Protein AF-A0A3M0B5A8-F1 (afdb_monomer_lite)

Radius of gyration: 17.15 Å; chains: 1; bounding box: 42×42×40 Å

Secondary structure (DSSP, 8-state):
--HHHHHHHHHHHHTT--------SS---SS-HHHHHHHHHHHHHHT--HHHHHHHHTTT-SSPPPHHHHHHHHHT--HHHHHHHHHHHHHHHHHHH-S----------PPPHHHHS--

Sequence (119 aa):
MKFKKIIKITKSILREKSKKEKKGKGRPKEYPDYLIISLFLYQILKGYSYREVLEETKDIIQKLPSLSVYHYRVKTLPKSLLQKIIHKTAIIIIKKIKKKVSYLIADGTGFSFDDIYPN

Organism: NCBI:txid133270

pLDDT: mean 82.95, std 15.19, range [41.16, 97.88]

Structure (mmCIF, N/CA/C/O backbone):
data_AF-A0A3M0B5A8-F1
#
_entry.id   AF-A0A3M0B5A8-F1
#
loop_
_atom_site.group_PDB
_atom_site.id
_atom_site.type_symbol
_atom_site.label_atom_id
_atom_site.label_alt_id
_atom_site.label_comp_id
_atom_site.label_asym_id
_atom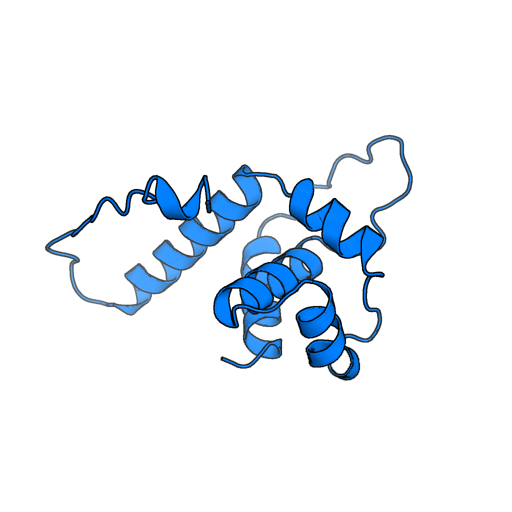_site.label_entity_id
_atom_site.label_seq_id
_atom_site.pdbx_PDB_ins_code
_atom_site.Cartn_x
_atom_site.Cartn_y
_atom_site.Cartn_z
_atom_site.occupancy
_atom_site.B_iso_or_equiv
_atom_site.auth_seq_id
_atom_site.aut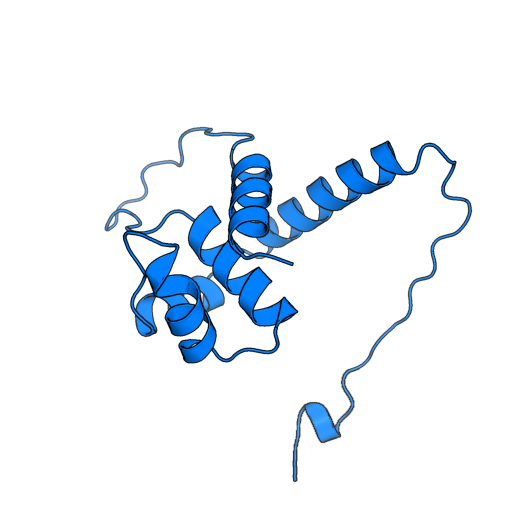h_comp_id
_atom_site.auth_asym_id
_atom_site.auth_atom_id
_atom_site.pdbx_PDB_model_num
ATOM 1 N N . MET A 1 1 ? -14.426 0.833 -3.973 1.00 64.38 1 MET A N 1
ATOM 2 C CA . MET A 1 1 ? -13.797 2.007 -3.310 1.00 64.38 1 MET A CA 1
ATOM 3 C C . MET A 1 1 ? -13.028 2.824 -4.347 1.00 64.38 1 MET A C 1
ATOM 5 O O . MET A 1 1 ? -12.323 2.218 -5.138 1.00 64.38 1 MET A O 1
ATOM 9 N N . LYS A 1 2 ? -13.161 4.161 -4.373 1.00 90.12 2 LYS A N 1
ATOM 10 C CA . LYS A 1 2 ? -12.450 5.024 -5.344 1.00 90.12 2 LYS A CA 1
ATOM 11 C C . LYS A 1 2 ? -10.969 5.181 -4.973 1.00 90.12 2 LYS A C 1
ATOM 13 O O . LYS A 1 2 ? -10.671 5.479 -3.814 1.00 90.12 2 LYS A O 1
ATOM 18 N N . PHE A 1 3 ? -10.066 5.088 -5.951 1.00 93.19 3 PHE A N 1
ATOM 19 C CA . PHE A 1 3 ? -8.614 5.217 -5.759 1.00 93.19 3 PHE A CA 1
ATOM 20 C C . PHE A 1 3 ? -8.193 6.504 -5.018 1.00 93.19 3 PHE A C 1
ATOM 22 O O . PHE A 1 3 ? -7.401 6.459 -4.076 1.00 93.19 3 PHE A O 1
ATOM 29 N N . LYS A 1 4 ? -8.826 7.647 -5.329 1.00 93.75 4 LYS A N 1
ATOM 30 C CA . LYS A 1 4 ? -8.602 8.936 -4.634 1.00 93.75 4 LYS A CA 1
ATOM 31 C C . LYS A 1 4 ? -8.755 8.837 -3.106 1.00 93.75 4 LYS A C 1
ATOM 33 O O . LYS A 1 4 ? -8.026 9.492 -2.361 1.00 93.75 4 LYS A O 1
ATOM 38 N N . LYS A 1 5 ? -9.687 8.006 -2.623 1.00 93.25 5 LYS A N 1
ATOM 39 C CA . LYS A 1 5 ? -9.914 7.796 -1.184 1.00 93.25 5 LYS A CA 1
ATOM 40 C C . LYS A 1 5 ? -8.763 7.015 -0.548 1.00 93.25 5 LYS A C 1
ATOM 42 O O . LYS A 1 5 ? -8.339 7.379 0.546 1.00 93.25 5 LYS A O 1
ATOM 47 N N . ILE A 1 6 ? -8.239 6.005 -1.246 1.00 93.69 6 ILE A N 1
ATOM 48 C CA . ILE A 1 6 ? -7.077 5.218 -0.806 1.00 93.69 6 ILE A CA 1
ATOM 49 C C . ILE A 1 6 ? -5.868 6.138 -0.663 1.00 93.69 6 ILE A C 1
ATOM 51 O O . ILE A 1 6 ? -5.305 6.215 0.423 1.00 93.69 6 ILE A O 1
ATOM 55 N N . ILE A 1 7 ? -5.554 6.935 -1.694 1.00 93.31 7 ILE A N 1
ATOM 56 C CA . ILE A 1 7 ? -4.463 7.922 -1.632 1.00 93.31 7 ILE A CA 1
ATOM 57 C C . ILE A 1 7 ? -4.605 8.839 -0.418 1.00 93.31 7 ILE A C 1
ATOM 59 O O . ILE A 1 7 ? -3.640 9.035 0.323 1.00 93.31 7 ILE A O 1
ATOM 63 N N . LYS A 1 8 ? -5.799 9.406 -0.196 1.00 92.12 8 LYS A N 1
ATOM 64 C CA . LYS A 1 8 ? -6.040 10.331 0.920 1.00 92.12 8 LYS A CA 1
ATOM 65 C C . LYS A 1 8 ? -5.751 9.672 2.272 1.00 92.12 8 LYS A C 1
ATOM 67 O O . LYS A 1 8 ? -5.074 10.274 3.105 1.00 92.12 8 LYS A O 1
ATOM 72 N N . ILE A 1 9 ? -6.234 8.446 2.477 1.00 90.50 9 ILE A N 1
ATOM 73 C CA . ILE A 1 9 ? -6.041 7.691 3.723 1.00 90.50 9 ILE A CA 1
ATOM 74 C C . ILE A 1 9 ? -4.564 7.331 3.906 1.00 90.50 9 ILE A C 1
ATOM 76 O O . ILE A 1 9 ? -3.981 7.664 4.937 1.00 90.50 9 ILE A O 1
ATOM 80 N N . THR A 1 10 ? -3.931 6.734 2.895 1.00 91.81 10 THR A N 1
ATOM 81 C CA . THR A 1 10 ? -2.520 6.326 2.939 1.00 91.81 10 THR A CA 1
ATOM 82 C C . THR A 1 10 ? -1.609 7.516 3.223 1.00 91.81 10 THR A C 1
ATOM 84 O O . THR A 1 10 ? -0.751 7.456 4.102 1.00 91.81 10 THR A O 1
ATOM 87 N N . LYS A 1 11 ? -1.827 8.642 2.531 1.00 91.12 11 LYS A N 1
ATOM 88 C CA . LYS A 1 11 ? -1.064 9.876 2.748 1.00 91.12 11 LYS A CA 1
ATOM 89 C C . LYS A 1 11 ? -1.247 10.412 4.166 1.00 91.12 11 LYS A C 1
ATOM 91 O O . LYS A 1 11 ? -0.272 10.864 4.758 1.00 91.12 11 LYS A O 1
ATOM 96 N N . SER A 1 12 ? -2.460 10.345 4.720 1.00 89.56 12 SER A N 1
ATOM 97 C CA . SER A 1 12 ? -2.740 10.749 6.104 1.00 89.56 12 SER A CA 1
ATOM 98 C C . SER A 1 12 ? -1.986 9.886 7.116 1.00 89.56 12 SER A C 1
ATOM 100 O O . SER A 1 12 ? -1.369 10.419 8.030 1.00 89.56 12 SER A O 1
ATOM 102 N N . ILE A 1 13 ? -1.998 8.563 6.934 1.00 88.56 13 ILE A N 1
ATOM 103 C CA . ILE A 1 13 ? -1.338 7.609 7.837 1.00 88.56 13 ILE A CA 1
ATOM 104 C C . ILE A 1 13 ? 0.188 7.762 7.789 1.00 88.56 13 ILE A C 1
ATOM 106 O O . ILE A 1 13 ? 0.869 7.693 8.814 1.00 88.56 13 ILE A O 1
ATOM 110 N N . LEU A 1 14 ? 0.748 7.981 6.597 1.00 85.25 14 LEU A N 1
ATOM 111 C CA . LEU A 1 14 ? 2.195 8.090 6.419 1.00 85.25 14 LEU A CA 1
ATOM 112 C C . LEU A 1 14 ? 2.753 9.474 6.777 1.00 85.25 14 LEU A C 1
ATOM 114 O O . LEU A 1 14 ? 3.920 9.563 7.156 1.00 85.25 14 LEU A O 1
ATOM 118 N N . ARG A 1 15 ? 1.932 10.535 6.750 1.00 74.31 15 ARG A N 1
ATOM 119 C CA . ARG A 1 15 ? 2.320 11.900 7.159 1.00 74.31 15 ARG A CA 1
ATOM 120 C C . ARG A 1 15 ? 2.707 12.034 8.637 1.00 74.31 15 ARG A C 1
ATOM 122 O O . ARG A 1 15 ? 3.313 13.031 9.005 1.00 74.31 15 ARG A O 1
ATOM 129 N N . GLU A 1 16 ? 2.439 11.036 9.476 1.00 53.38 16 GLU A N 1
ATOM 130 C CA . GLU A 1 16 ? 2.617 11.113 10.933 1.00 53.38 16 GLU A CA 1
ATOM 131 C C . GLU A 1 16 ? 4.063 11.097 11.472 1.00 53.38 16 GLU A C 1
ATOM 133 O O . GLU A 1 16 ? 4.244 10.944 12.674 1.00 53.38 16 GLU A O 1
ATOM 138 N N . LYS A 1 17 ? 5.108 11.261 10.651 1.00 46.06 17 LYS A N 1
ATOM 139 C CA . LYS A 1 17 ? 6.444 11.703 11.111 1.00 46.06 17 LYS A CA 1
ATOM 140 C C . LYS A 1 17 ? 7.353 11.897 9.904 1.00 46.06 17 LYS A C 1
ATOM 142 O O . LYS A 1 17 ? 8.052 10.976 9.494 1.00 46.06 17 LYS A O 1
ATOM 147 N N . SER A 1 18 ? 7.443 13.124 9.407 1.00 41.16 18 SER A N 1
ATOM 148 C CA . SER A 1 18 ? 8.652 13.594 8.731 1.00 41.16 18 SER A CA 1
ATOM 149 C C . SER A 1 18 ? 9.774 13.770 9.765 1.00 41.16 18 SER A C 1
ATOM 151 O O . SER A 1 18 ? 10.310 14.862 9.943 1.00 41.16 18 SER A O 1
ATOM 153 N N . LYS A 1 19 ? 10.144 12.707 10.497 1.00 42.00 19 LYS A N 1
ATOM 154 C CA . LYS A 1 19 ? 11.489 12.663 11.074 1.00 42.00 19 LYS A CA 1
ATOM 155 C C . LYS A 1 19 ? 12.394 12.482 9.869 1.00 42.00 19 LYS A C 1
ATOM 157 O O . LYS A 1 19 ? 12.442 11.377 9.346 1.00 42.00 19 LYS A O 1
ATOM 162 N N . LYS A 1 20 ? 12.962 13.606 9.402 1.00 43.03 20 LYS A N 1
ATOM 163 C CA . LYS A 1 20 ? 13.985 13.743 8.353 1.00 43.03 20 LYS A CA 1
ATOM 164 C C . LYS A 1 20 ? 14.527 12.369 7.966 1.00 43.03 20 LYS A C 1
ATOM 166 O O . LYS A 1 20 ? 15.346 11.820 8.704 1.00 43.03 20 LYS A O 1
ATOM 171 N N . GLU A 1 21 ? 14.021 11.794 6.871 1.00 49.03 21 GLU A N 1
ATOM 172 C CA . GLU A 1 21 ? 14.646 10.606 6.297 1.00 49.03 21 GLU A CA 1
ATOM 173 C C . GLU A 1 21 ? 16.112 10.986 6.095 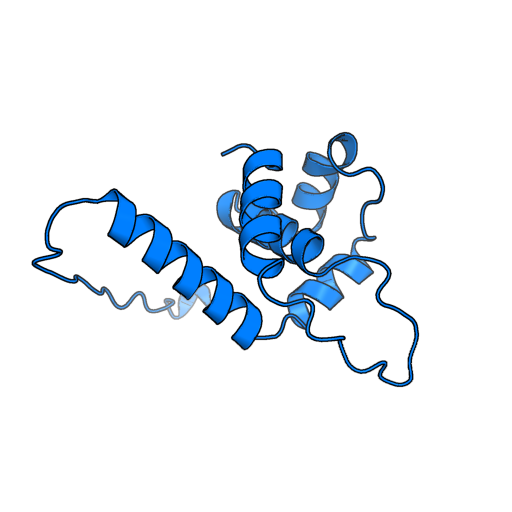1.00 49.03 21 GLU A C 1
ATOM 175 O O . GLU A 1 21 ? 16.416 11.958 5.396 1.00 49.03 21 GLU A O 1
ATOM 180 N N . LYS A 1 22 ? 17.012 10.321 6.833 1.00 48.22 22 LYS A N 1
ATOM 181 C CA . LYS A 1 22 ? 18.451 10.540 6.707 1.00 48.22 22 LYS A CA 1
ATOM 182 C C . LYS A 1 22 ? 18.758 10.434 5.216 1.00 48.22 22 LYS A C 1
ATOM 184 O O . LYS A 1 22 ? 18.411 9.422 4.609 1.00 48.22 22 LYS A O 1
ATOM 189 N N . LYS A 1 23 ? 19.336 11.489 4.631 1.00 47.91 23 LYS A N 1
ATOM 190 C CA . LYS A 1 23 ? 19.765 11.515 3.229 1.00 47.91 23 LYS A CA 1
ATOM 191 C C . LYS A 1 23 ? 20.803 10.406 3.039 1.00 47.91 23 LYS A C 1
ATOM 193 O O . LYS A 1 23 ? 21.988 10.622 3.268 1.00 47.91 23 LYS A O 1
ATOM 198 N N . GLY A 1 24 ? 20.353 9.198 2.713 1.00 53.84 24 GLY A N 1
ATOM 199 C CA . GLY A 1 24 ? 21.235 8.130 2.265 1.00 53.84 24 GLY A CA 1
ATOM 200 C C . GLY A 1 24 ? 21.913 8.567 0.970 1.00 53.84 24 GLY A C 1
ATOM 201 O O . GLY A 1 24 ? 21.310 9.285 0.170 1.00 53.84 24 GLY A O 1
ATOM 202 N N . LYS A 1 25 ? 23.170 8.165 0.765 1.00 53.22 25 LYS A N 1
ATOM 203 C CA . LYS A 1 25 ? 23.846 8.349 -0.524 1.00 53.22 25 LYS A CA 1
ATOM 204 C C . LYS A 1 25 ? 23.062 7.575 -1.597 1.00 53.22 25 LYS A C 1
ATOM 206 O O . LYS A 1 25 ? 22.861 6.375 -1.446 1.00 53.22 25 LYS A O 1
ATOM 211 N N . GLY A 1 26 ? 22.594 8.258 -2.644 1.00 62.66 26 GLY A N 1
ATOM 212 C CA . GLY A 1 26 ? 21.858 7.647 -3.756 1.00 62.66 26 GLY A CA 1
ATOM 213 C C . GLY A 1 26 ? 20.939 8.620 -4.501 1.00 62.66 26 GLY A C 1
ATOM 214 O O . GLY A 1 26 ? 20.733 9.756 -4.069 1.00 62.66 26 GLY A O 1
ATOM 215 N N . ARG A 1 27 ? 20.373 8.168 -5.631 1.00 57.19 27 ARG A N 1
ATOM 216 C CA . ARG A 1 27 ? 19.386 8.938 -6.402 1.00 57.19 27 ARG A CA 1
ATOM 217 C C . ARG A 1 27 ? 18.133 9.162 -5.540 1.00 57.19 27 ARG A C 1
ATOM 219 O O . ARG A 1 27 ? 17.617 8.195 -4.974 1.00 57.19 27 ARG A O 1
ATOM 226 N N . PRO A 1 28 ? 17.623 10.400 -5.431 1.00 65.75 28 PRO A N 1
ATOM 227 C CA . PRO A 1 28 ? 16.414 10.673 -4.665 1.00 65.75 28 PRO A CA 1
ATOM 228 C C . PRO A 1 28 ? 15.231 9.855 -5.197 1.00 65.75 28 PRO A C 1
ATOM 230 O O . PRO A 1 28 ? 15.0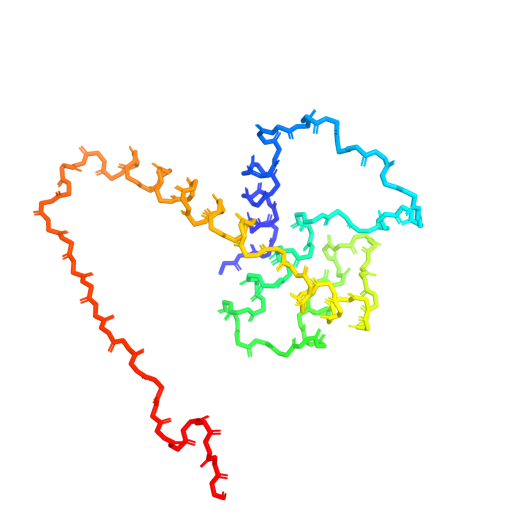85 9.664 -6.407 1.00 65.75 28 PRO A O 1
ATOM 233 N N . LYS A 1 29 ? 14.376 9.372 -4.285 1.00 71.62 29 LYS A N 1
ATOM 234 C CA . LYS A 1 29 ? 13.141 8.662 -4.642 1.00 71.62 29 LYS A CA 1
ATOM 235 C C . LYS A 1 29 ? 12.249 9.598 -5.464 1.00 71.62 29 LYS A C 1
ATOM 237 O O . LYS A 1 29 ? 11.753 10.591 -4.942 1.00 71.62 29 LYS A O 1
ATOM 242 N N . GLU A 1 30 ? 12.018 9.256 -6.729 1.00 83.38 30 GLU A N 1
ATOM 243 C CA . GLU A 1 30 ? 11.173 10.044 -7.638 1.00 83.38 30 GLU A CA 1
ATOM 244 C C . GLU A 1 30 ? 9.688 10.020 -7.237 1.00 83.38 30 GLU A C 1
ATOM 246 O O . GLU A 1 30 ? 8.978 11.009 -7.405 1.00 83.38 30 GLU A O 1
ATOM 251 N N . TYR A 1 31 ? 9.2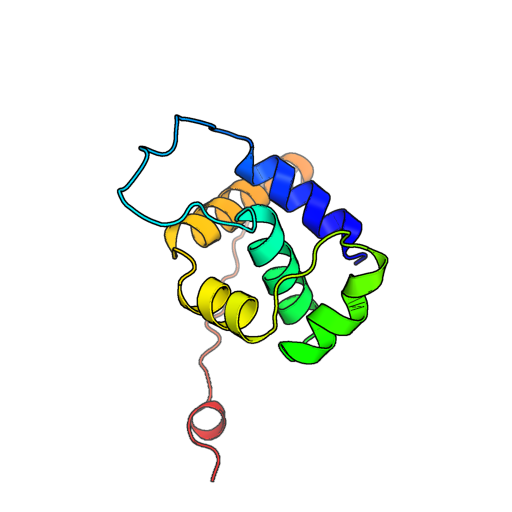33 8.902 -6.662 1.00 89.25 31 TYR A N 1
ATOM 252 C CA . TYR A 1 31 ? 7.842 8.694 -6.261 1.00 89.25 31 TYR A CA 1
ATOM 253 C C . TYR A 1 31 ? 7.735 8.524 -4.745 1.00 89.25 31 TYR A C 1
ATOM 255 O O . TYR A 1 31 ? 8.434 7.670 -4.176 1.00 89.25 31 TYR A O 1
ATOM 263 N N . PRO A 1 32 ? 6.837 9.270 -4.078 1.00 89.25 32 PRO A N 1
ATOM 264 C CA . PRO A 1 32 ? 6.664 9.158 -2.641 1.00 89.25 32 PRO A CA 1
ATOM 265 C C . PRO A 1 32 ? 6.060 7.801 -2.262 1.00 89.25 32 PRO A C 1
ATOM 267 O O . PRO A 1 32 ? 5.205 7.267 -2.971 1.00 89.25 32 PRO A O 1
ATOM 270 N N . ASP A 1 33 ? 6.456 7.263 -1.106 1.00 89.19 33 ASP A N 1
ATOM 271 C CA . ASP A 1 33 ? 6.035 5.925 -0.660 1.00 89.19 33 ASP A CA 1
ATOM 272 C C . ASP A 1 33 ? 4.498 5.794 -0.568 1.00 89.19 33 ASP A C 1
ATOM 274 O O . ASP A 1 33 ? 3.946 4.753 -0.920 1.00 89.19 33 ASP A O 1
ATOM 278 N N . TYR A 1 34 ? 3.782 6.867 -0.194 1.00 91.38 34 TYR A N 1
ATOM 279 C CA . TYR A 1 34 ? 2.313 6.848 -0.128 1.00 91.38 34 TYR A CA 1
ATOM 280 C C . TYR A 1 34 ? 1.643 6.578 -1.479 1.00 91.38 34 TYR A C 1
ATOM 282 O O . TYR A 1 34 ? 0.548 6.019 -1.501 1.00 91.38 34 TYR A O 1
ATOM 290 N N . LEU A 1 35 ? 2.267 6.976 -2.592 1.00 93.88 35 LEU A N 1
ATOM 291 C CA . LEU A 1 35 ? 1.718 6.767 -3.928 1.00 93.88 35 LEU A CA 1
ATOM 292 C C . LEU A 1 35 ? 1.848 5.297 -4.330 1.00 93.88 35 LEU A C 1
ATOM 294 O O . LEU A 1 35 ? 0.846 4.676 -4.673 1.00 93.88 35 LEU A O 1
ATOM 298 N N . ILE A 1 36 ? 3.056 4.737 -4.198 1.00 94.75 36 ILE A N 1
ATOM 299 C CA . ILE A 1 36 ? 3.342 3.325 -4.501 1.00 94.75 36 ILE A CA 1
ATOM 300 C C . ILE A 1 36 ? 2.439 2.405 -3.679 1.00 94.75 36 ILE A C 1
ATOM 302 O O . ILE A 1 36 ? 1.833 1.483 -4.212 1.00 94.75 36 ILE A O 1
ATOM 306 N N . ILE A 1 37 ? 2.296 2.690 -2.385 1.00 94.62 37 ILE A N 1
ATOM 307 C CA . ILE A 1 37 ? 1.438 1.903 -1.498 1.00 94.62 37 ILE A CA 1
ATOM 308 C C . ILE A 1 37 ? -0.028 2.023 -1.890 1.00 94.62 37 ILE A C 1
ATOM 310 O O . ILE A 1 37 ? -0.749 1.036 -1.848 1.00 94.62 37 ILE A O 1
ATOM 314 N N . SER A 1 38 ? -0.493 3.215 -2.261 1.00 95.38 38 SER A N 1
ATOM 315 C CA . SER A 1 38 ? -1.895 3.380 -2.647 1.00 95.38 38 SER A CA 1
ATOM 316 C C . SER A 1 38 ? -2.220 2.611 -3.921 1.00 95.38 38 SER A C 1
ATOM 318 O O . SER A 1 38 ? -3.284 2.002 -3.982 1.00 95.38 38 SER A O 1
ATOM 320 N N . LEU A 1 39 ? -1.307 2.611 -4.901 1.00 96.62 39 LEU A N 1
ATOM 321 C CA . LEU A 1 39 ? -1.409 1.769 -6.095 1.00 96.62 39 LEU A CA 1
ATOM 322 C C . LEU A 1 39 ? -1.468 0.293 -5.703 1.00 96.62 39 LEU A C 1
ATOM 324 O O . LEU A 1 39 ? -2.397 -0.393 -6.102 1.00 96.62 39 LEU A O 1
ATOM 328 N N . PHE A 1 40 ? -0.564 -0.161 -4.835 1.00 96.56 40 PHE A N 1
ATOM 329 C CA . PHE A 1 40 ? -0.518 -1.558 -4.406 1.00 96.56 40 PHE A CA 1
ATOM 330 C C . PHE A 1 40 ? -1.782 -2.006 -3.660 1.00 96.56 40 PHE A C 1
ATOM 332 O O . PHE A 1 40 ? -2.348 -3.052 -3.958 1.00 96.56 40 PHE A O 1
ATOM 339 N N . LEU A 1 41 ? -2.285 -1.186 -2.735 1.00 95.12 41 LEU A N 1
ATOM 340 C CA . LEU A 1 41 ? -3.538 -1.464 -2.030 1.00 95.12 41 LEU A CA 1
ATOM 341 C C . LEU A 1 41 ? -4.734 -1.488 -2.986 1.00 95.12 41 LEU A C 1
ATOM 343 O O . LEU A 1 41 ? -5.639 -2.300 -2.814 1.00 95.12 41 LEU A O 1
ATOM 347 N N . TYR A 1 42 ? -4.757 -0.596 -3.980 1.00 96.50 42 TYR A N 1
ATOM 348 C CA . TYR A 1 42 ? -5.816 -0.577 -4.984 1.00 96.50 42 TYR A CA 1
ATOM 349 C C . TYR A 1 42 ? -5.743 -1.788 -5.912 1.00 96.50 42 TYR A C 1
ATOM 351 O O . TYR A 1 42 ? -6.776 -2.389 -6.181 1.00 96.50 42 TYR A O 1
ATOM 359 N N . GLN A 1 43 ? -4.532 -2.174 -6.318 1.00 96.88 43 GLN A N 1
ATOM 360 C CA . GLN A 1 43 ? -4.256 -3.374 -7.097 1.00 96.88 43 GLN A CA 1
ATOM 361 C C . GLN A 1 43 ? -4.801 -4.618 -6.388 1.00 96.88 43 GLN A C 1
ATOM 363 O O . GLN A 1 43 ? -5.608 -5.332 -6.972 1.00 96.88 43 GLN A O 1
ATOM 368 N N . ILE A 1 44 ? -4.430 -4.829 -5.118 1.00 94.62 44 ILE A N 1
ATOM 369 C CA . ILE A 1 44 ? -4.908 -5.967 -4.314 1.00 94.62 44 ILE A CA 1
ATOM 370 C C . ILE A 1 44 ? -6.431 -5.940 -4.188 1.00 94.62 44 ILE A C 1
ATOM 372 O O . ILE A 1 44 ? -7.089 -6.942 -4.433 1.00 94.62 44 ILE A O 1
ATOM 376 N N . LEU A 1 45 ? -7.007 -4.784 -3.840 1.00 94.62 45 LEU A N 1
ATOM 377 C CA . LEU A 1 45 ? -8.453 -4.649 -3.653 1.00 94.62 45 LEU A CA 1
ATOM 378 C C . LEU A 1 45 ? -9.253 -4.987 -4.918 1.00 94.62 45 LEU A C 1
ATOM 380 O O . LEU A 1 45 ? -10.420 -5.360 -4.827 1.00 94.62 45 LEU A O 1
ATOM 384 N N . LYS A 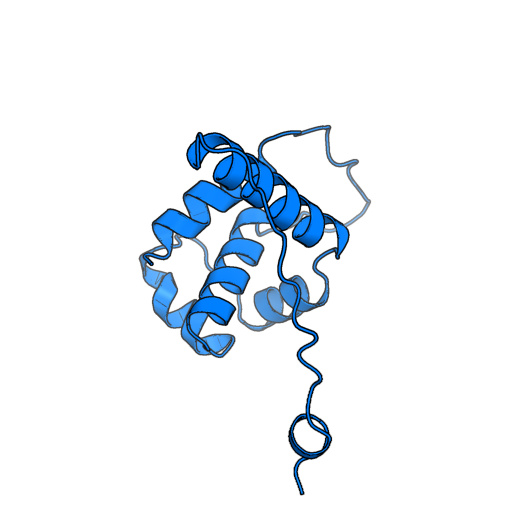1 46 ? -8.655 -4.770 -6.088 1.00 94.81 46 LYS A N 1
ATOM 385 C CA . LYS A 1 46 ? -9.285 -4.978 -7.389 1.00 94.81 46 LYS A CA 1
ATOM 386 C C . LYS A 1 46 ? -8.905 -6.295 -8.057 1.00 94.81 46 LYS A C 1
ATOM 388 O O . LYS A 1 46 ? -9.519 -6.621 -9.062 1.00 94.81 46 LYS A O 1
ATOM 393 N N . GLY A 1 47 ? -7.928 -7.026 -7.520 1.00 95.56 47 GLY A N 1
ATOM 394 C CA . GLY A 1 47 ? -7.365 -8.201 -8.185 1.00 95.56 47 GLY A CA 1
ATOM 395 C C . GLY A 1 47 ? -6.653 -7.862 -9.499 1.00 95.56 47 GLY A C 1
ATOM 396 O O . GLY A 1 47 ? -6.611 -8.690 -10.396 1.00 95.56 47 GLY A O 1
ATOM 397 N N . TYR A 1 48 ? -6.132 -6.640 -9.641 1.00 97.06 48 TYR A N 1
ATOM 398 C CA . TYR A 1 48 ? -5.498 -6.188 -10.882 1.00 97.06 48 TYR A CA 1
ATOM 399 C C . TYR A 1 48 ? -4.047 -6.659 -11.005 1.00 97.06 48 TYR A C 1
ATOM 401 O O . TYR A 1 48 ? -3.309 -6.798 -10.024 1.00 97.06 48 TYR A O 1
ATOM 409 N N . SER A 1 49 ? -3.594 -6.803 -12.243 1.00 97.44 49 SER A N 1
ATOM 410 C CA . SER A 1 49 ? -2.180 -6.853 -12.587 1.00 97.44 49 SER A CA 1
ATOM 411 C C . SER A 1 49 ? -1.499 -5.495 -12.373 1.00 97.44 49 SER A C 1
ATOM 413 O O . SER A 1 49 ? -2.128 -4.441 -12.221 1.00 97.44 49 SER A O 1
ATOM 415 N N . TYR A 1 50 ? -0.164 -5.499 -12.421 1.00 97.19 50 TYR A N 1
ATOM 416 C CA . TYR A 1 50 ? 0.635 -4.275 -12.352 1.00 97.19 50 TYR A CA 1
ATOM 417 C C . TYR A 1 50 ? 0.338 -3.293 -13.497 1.00 97.19 50 TYR A C 1
ATOM 419 O O . TYR A 1 50 ? 0.495 -2.091 -13.306 1.00 97.19 50 TYR A O 1
ATOM 427 N N . ARG A 1 51 ? -0.062 -3.775 -14.682 1.00 97.19 51 ARG A N 1
ATOM 428 C CA . ARG A 1 51 ? -0.375 -2.914 -15.836 1.00 97.19 51 ARG A CA 1
ATOM 429 C C . ARG A 1 51 ? -1.754 -2.285 -15.694 1.00 97.19 51 ARG A C 1
ATOM 431 O O . ARG A 1 51 ? -1.879 -1.075 -15.838 1.00 97.19 51 ARG A O 1
ATOM 438 N N . GLU A 1 52 ? -2.753 -3.088 -15.343 1.00 97.88 52 GLU A N 1
ATOM 439 C CA . GLU A 1 52 ? -4.142 -2.635 -15.211 1.00 97.88 52 GLU A CA 1
ATOM 440 C C . GLU A 1 52 ? -4.294 -1.545 -14.152 1.00 97.88 52 GLU A C 1
ATOM 442 O O . GLU A 1 52 ? -4.974 -0.551 -14.383 1.00 97.88 52 GLU A O 1
ATOM 447 N N . VAL A 1 53 ? -3.612 -1.669 -13.006 1.00 97.56 53 VAL A N 1
ATOM 448 C CA . VAL A 1 53 ? -3.694 -0.631 -11.969 1.00 97.56 53 VAL A CA 1
ATOM 449 C C . VAL A 1 53 ? -3.082 0.698 -12.417 1.00 97.56 53 VAL A C 1
ATOM 451 O O . VAL A 1 53 ? -3.569 1.758 -12.024 1.00 97.56 53 VAL A O 1
ATOM 454 N N . LEU A 1 54 ? -2.025 0.666 -13.233 1.00 97.12 54 LEU A N 1
ATOM 455 C CA . LEU A 1 54 ? -1.416 1.874 -13.787 1.00 97.12 54 LEU A CA 1
ATOM 456 C C . LEU A 1 54 ? -2.343 2.514 -14.824 1.00 97.12 54 LEU A C 1
ATOM 458 O O . LEU A 1 54 ? -2.577 3.718 -14.756 1.00 97.12 54 LEU A O 1
ATOM 462 N N . GLU A 1 55 ? -2.929 1.706 -15.706 1.00 96.75 55 GLU A N 1
ATOM 463 C CA . GLU A 1 55 ? -3.871 2.167 -16.728 1.00 96.75 55 GLU A CA 1
ATOM 464 C C . GLU A 1 55 ? -5.117 2.816 -16.108 1.00 96.75 55 GLU A C 1
ATOM 466 O O . GLU A 1 55 ? -5.447 3.957 -16.416 1.00 96.75 55 GLU A O 1
ATOM 471 N N . GLU A 1 56 ? -5.743 2.150 -15.137 1.00 95.44 56 GLU A N 1
ATOM 472 C CA . GLU A 1 56 ? -6.938 2.633 -14.430 1.00 95.44 56 GLU A CA 1
ATOM 473 C C . GLU A 1 56 ? -6.693 3.944 -13.656 1.00 95.44 56 GLU A C 1
ATOM 475 O O . GLU A 1 56 ? -7.614 4.716 -13.384 1.00 95.44 56 GLU A O 1
ATOM 480 N N . THR A 1 57 ? -5.452 4.202 -13.233 1.00 95.62 57 THR A N 1
ATOM 481 C CA . THR A 1 57 ? -5.127 5.348 -12.367 1.00 95.62 57 THR A CA 1
ATOM 482 C C . THR A 1 57 ? -4.418 6.493 -13.083 1.00 95.62 57 THR A C 1
ATOM 484 O O . THR A 1 57 ? -4.179 7.530 -12.449 1.00 95.62 57 THR A O 1
ATOM 487 N N . LYS A 1 58 ? -4.140 6.358 -14.386 1.00 94.94 58 LYS A N 1
ATOM 488 C CA . LYS A 1 58 ? -3.401 7.346 -15.187 1.00 94.94 58 LYS A CA 1
ATOM 489 C C . LYS A 1 58 ? -4.049 8.734 -15.175 1.00 94.94 58 LYS A C 1
ATOM 491 O O . LYS A 1 58 ? -3.354 9.725 -14.988 1.00 94.94 58 LYS A O 1
ATOM 496 N N . ASP A 1 59 ? -5.380 8.805 -15.224 1.00 92.94 59 ASP A N 1
ATOM 497 C CA . ASP A 1 59 ? -6.122 10.077 -15.250 1.00 92.94 59 ASP A CA 1
ATOM 498 C C . ASP A 1 59 ? -6.258 10.719 -13.858 1.00 92.94 59 ASP A C 1
ATOM 500 O O . ASP A 1 59 ? -6.719 11.850 -13.698 1.00 92.94 59 ASP A O 1
ATOM 504 N N . ILE A 1 60 ? -5.881 9.988 -12.805 1.00 92.94 60 ILE A N 1
ATOM 505 C CA . ILE A 1 60 ? -5.959 10.451 -11.415 1.00 92.94 60 ILE A CA 1
ATOM 506 C C . ILE A 1 60 ? -4.592 10.937 -10.922 1.00 92.94 60 ILE A C 1
ATOM 508 O O . ILE A 1 60 ? -4.528 11.809 -10.049 1.00 92.94 60 ILE A O 1
ATOM 512 N N . ILE A 1 61 ? -3.503 10.360 -11.434 1.00 91.00 61 ILE A N 1
ATOM 513 C CA . ILE A 1 61 ? -2.135 10.619 -10.986 1.00 91.00 61 ILE A CA 1
ATOM 514 C C . ILE A 1 61 ? -1.406 11.442 -12.043 1.00 91.00 61 ILE A C 1
ATOM 516 O O . ILE A 1 61 ? -1.108 10.952 -13.121 1.00 91.00 61 ILE A O 1
ATOM 520 N N . GLN A 1 62 ? -0.997 12.658 -11.684 1.00 86.06 62 GLN A N 1
ATOM 521 C CA . GLN A 1 62 ? -0.271 13.546 -12.599 1.00 86.06 62 GLN A CA 1
ATOM 522 C C . GLN A 1 62 ? 1.061 12.963 -13.102 1.00 86.06 62 GLN A C 1
ATOM 524 O O . GLN A 1 62 ? 1.447 13.191 -14.242 1.00 86.06 62 GLN A O 1
ATOM 529 N N . LYS A 1 63 ? 1.787 12.239 -12.242 1.00 90.62 63 LYS A N 1
ATOM 530 C CA . LYS A 1 63 ? 3.060 11.600 -12.586 1.00 90.62 63 LYS A CA 1
ATOM 531 C C . LYS A 1 63 ? 3.043 10.139 -12.156 1.00 90.62 63 LYS A C 1
ATOM 533 O O . LYS A 1 63 ? 3.244 9.826 -10.980 1.00 90.62 63 LYS A O 1
ATOM 538 N N . LEU A 1 64 ? 2.755 9.266 -13.112 1.00 92.81 64 LEU A N 1
ATOM 539 C CA . LEU A 1 64 ? 2.630 7.832 -12.901 1.00 92.81 64 LEU A CA 1
ATOM 540 C C . LEU A 1 64 ? 4.009 7.151 -12.983 1.00 92.81 64 LEU A C 1
ATOM 542 O O . LEU A 1 64 ? 4.783 7.476 -13.884 1.00 92.81 64 LEU A O 1
ATOM 546 N N . PRO A 1 65 ? 4.352 6.222 -12.070 1.00 94.56 65 PRO A N 1
ATOM 547 C CA . PRO A 1 65 ? 5.569 5.434 -12.214 1.00 94.56 65 PRO A CA 1
ATOM 548 C C . PRO A 1 65 ? 5.491 4.537 -13.449 1.00 94.56 65 PRO A C 1
ATOM 550 O O . PRO A 1 65 ? 4.430 4.011 -13.782 1.00 94.56 65 PRO A O 1
ATOM 553 N N . SER A 1 66 ? 6.638 4.303 -14.088 1.00 95.38 66 SER A N 1
ATOM 554 C CA . SER A 1 66 ? 6.731 3.256 -15.103 1.00 95.38 66 SER A CA 1
ATOM 555 C C . SER A 1 66 ? 6.448 1.885 -14.483 1.00 95.38 66 SER A C 1
ATOM 557 O O . SER A 1 66 ? 6.637 1.677 -13.280 1.00 95.38 66 SER A O 1
ATOM 559 N N . LEU A 1 67 ? 6.051 0.922 -15.316 1.00 96.88 67 LEU A N 1
ATOM 560 C CA . LEU A 1 67 ? 5.770 -0.446 -14.878 1.00 96.88 67 LEU A CA 1
ATOM 561 C C . LEU A 1 67 ? 6.939 -1.067 -14.097 1.00 96.88 67 LEU A C 1
ATOM 563 O O . LEU A 1 67 ? 6.733 -1.652 -13.035 1.00 96.88 67 LEU A O 1
ATOM 567 N N . SER A 1 68 ? 8.169 -0.904 -14.592 1.00 95.75 68 SER A N 1
ATOM 568 C CA . SER A 1 68 ? 9.375 -1.439 -13.953 1.00 95.75 68 SER A CA 1
ATOM 569 C C . SER A 1 68 ? 9.648 -0.789 -12.598 1.00 95.75 68 SER A C 1
ATOM 571 O O . SER A 1 68 ? 9.928 -1.488 -11.623 1.00 95.75 68 SER A O 1
ATOM 573 N N . VAL A 1 69 ? 9.506 0.538 -12.508 1.00 94.44 69 VAL A N 1
ATOM 574 C CA . VAL A 1 69 ? 9.662 1.278 -11.250 1.00 94.44 69 VAL A CA 1
ATOM 575 C C . VAL A 1 69 ? 8.600 0.845 -10.251 1.00 94.44 69 VAL A C 1
ATOM 577 O O . VAL A 1 69 ? 8.927 0.574 -9.098 1.00 94.44 69 VAL A O 1
ATOM 580 N N . TYR A 1 70 ? 7.342 0.746 -10.678 1.00 96.38 70 TYR A N 1
ATOM 581 C CA . TYR A 1 70 ? 6.249 0.329 -9.811 1.00 96.38 70 TYR A CA 1
ATOM 582 C C . TYR A 1 70 ? 6.471 -1.091 -9.274 1.00 96.38 70 TYR A C 1
ATOM 584 O O . TYR A 1 70 ? 6.482 -1.283 -8.057 1.00 96.38 70 TYR A O 1
ATOM 592 N N . HIS A 1 71 ? 6.759 -2.052 -10.155 1.00 96.38 71 HIS A N 1
ATOM 593 C CA . HIS A 1 71 ? 7.040 -3.438 -9.781 1.00 96.38 71 HIS A CA 1
ATOM 594 C C . HIS A 1 71 ? 8.212 -3.544 -8.792 1.00 96.38 71 HIS A C 1
ATOM 596 O O . HIS A 1 71 ? 8.081 -4.139 -7.720 1.00 96.38 71 HIS A O 1
ATOM 602 N N . TYR A 1 72 ? 9.344 -2.901 -9.101 1.00 94.81 72 TYR A N 1
ATOM 603 C CA . TYR A 1 72 ? 10.512 -2.887 -8.218 1.00 94.81 72 TYR A CA 1
ATOM 604 C C . TYR A 1 72 ? 10.187 -2.287 -6.847 1.00 94.81 72 TYR A C 1
ATOM 606 O O . TYR A 1 72 ? 10.586 -2.819 -5.809 1.00 94.81 72 TYR A O 1
ATOM 614 N N . ARG A 1 73 ? 9.443 -1.178 -6.822 1.00 93.25 73 ARG A N 1
ATOM 615 C CA . ARG A 1 73 ? 9.110 -0.476 -5.581 1.00 93.25 73 ARG A CA 1
ATOM 616 C C . ARG A 1 73 ? 8.168 -1.292 -4.713 1.00 93.25 73 ARG A C 1
ATOM 618 O O . ARG A 1 73 ? 8.398 -1.327 -3.514 1.00 93.25 73 ARG A O 1
ATOM 625 N N . VAL A 1 74 ? 7.183 -1.978 -5.295 1.00 94.12 74 VAL A N 1
ATOM 626 C CA . VAL A 1 74 ? 6.312 -2.912 -4.563 1.00 94.12 74 VAL A CA 1
ATOM 627 C C . VAL A 1 74 ? 7.123 -4.070 -3.987 1.00 94.12 74 VAL A C 1
ATOM 629 O O . VAL A 1 74 ? 7.021 -4.337 -2.792 1.00 94.12 74 VAL A O 1
ATOM 632 N N . LYS A 1 75 ? 7.999 -4.692 -4.788 1.00 93.50 75 LYS A N 1
ATOM 633 C CA . LYS A 1 75 ? 8.873 -5.791 -4.340 1.00 93.50 75 LYS A CA 1
ATOM 634 C C . LYS A 1 75 ? 9.798 -5.386 -3.186 1.00 93.50 75 LYS A C 1
ATOM 636 O O . LYS A 1 75 ? 10.117 -6.203 -2.331 1.00 93.50 75 LYS A O 1
ATOM 641 N N . THR A 1 76 ? 10.228 -4.126 -3.159 1.00 90.94 76 THR A N 1
ATOM 642 C CA . THR A 1 76 ? 11.152 -3.578 -2.152 1.00 90.94 76 THR A CA 1
ATOM 643 C C . THR A 1 76 ? 10.456 -2.799 -1.032 1.00 90.94 76 THR A C 1
ATOM 645 O O . THR A 1 76 ? 11.129 -2.134 -0.240 1.00 90.94 76 THR A O 1
ATOM 648 N N . LEU A 1 77 ? 9.121 -2.859 -0.929 1.00 88.81 77 LEU A N 1
ATOM 649 C CA . LEU A 1 77 ? 8.393 -2.194 0.153 1.00 88.81 77 LEU A CA 1
ATOM 650 C C . LEU A 1 77 ? 8.818 -2.766 1.519 1.00 88.81 77 LEU A C 1
ATOM 652 O O . LEU A 1 77 ? 8.727 -3.976 1.738 1.00 88.81 77 LEU A O 1
ATOM 656 N N . PRO A 1 78 ? 9.223 -1.918 2.485 1.00 86.94 78 PRO A N 1
ATOM 657 C CA . PRO A 1 78 ? 9.549 -2.392 3.822 1.00 86.94 78 PRO A CA 1
ATOM 658 C C . PRO A 1 78 ? 8.318 -3.003 4.497 1.00 86.94 78 PRO A C 1
ATOM 660 O O . PRO A 1 78 ? 7.287 -2.339 4.634 1.00 86.94 78 PRO A O 1
ATOM 663 N N . LYS A 1 79 ? 8.437 -4.238 5.002 1.00 87.69 79 LYS A N 1
ATOM 664 C CA . LYS A 1 79 ? 7.358 -4.915 5.752 1.00 87.69 79 LYS A CA 1
ATOM 665 C C . LYS A 1 79 ? 6.835 -4.060 6.916 1.00 87.69 79 LYS A C 1
ATOM 667 O O . LYS A 1 79 ? 5.629 -3.986 7.143 1.00 87.69 79 LYS A O 1
ATOM 672 N N . SER A 1 80 ? 7.730 -3.339 7.592 1.00 86.94 80 SER A N 1
ATOM 673 C CA . SER A 1 80 ? 7.403 -2.415 8.688 1.00 86.94 80 SER A CA 1
ATOM 674 C C . SER A 1 80 ? 6.451 -1.286 8.276 1.00 86.94 80 SER A C 1
ATOM 676 O O . SER A 1 80 ? 5.641 -0.822 9.080 1.00 86.94 80 SER A O 1
ATOM 678 N N . LEU A 1 81 ? 6.502 -0.852 7.014 1.00 85.81 81 LEU A N 1
ATOM 679 C CA . LEU A 1 81 ? 5.635 0.198 6.489 1.00 85.81 81 LEU A CA 1
ATOM 680 C C . LEU A 1 81 ? 4.196 -0.303 6.315 1.00 85.81 81 LEU A C 1
ATOM 682 O O . LEU A 1 81 ? 3.253 0.402 6.679 1.00 85.81 81 LEU A O 1
ATOM 686 N N . LEU A 1 82 ? 4.029 -1.541 5.838 1.00 86.56 82 LEU A N 1
ATOM 687 C CA . LEU A 1 82 ? 2.725 -2.204 5.740 1.00 86.56 82 LEU A CA 1
ATOM 688 C C . LEU A 1 82 ? 2.136 -2.475 7.128 1.00 86.56 82 LEU A C 1
ATOM 690 O O . LEU A 1 82 ? 0.984 -2.124 7.382 1.00 86.56 82 LEU A O 1
ATOM 694 N N . GLN A 1 83 ? 2.945 -2.992 8.059 1.00 89.38 83 GLN A N 1
ATOM 695 C CA . GLN A 1 83 ? 2.541 -3.192 9.456 1.00 89.38 83 GLN A CA 1
ATOM 696 C C . GLN A 1 83 ? 2.047 -1.888 10.095 1.00 89.38 83 GLN A C 1
ATOM 698 O O . GLN A 1 83 ? 1.001 -1.868 10.745 1.00 89.38 83 GLN A O 1
ATOM 703 N N . LYS A 1 84 ? 2.745 -0.768 9.855 1.00 88.69 84 LYS A N 1
ATOM 704 C CA . LYS A 1 84 ? 2.325 0.556 10.334 1.00 88.69 84 LYS A CA 1
ATOM 705 C C . LYS A 1 84 ? 0.954 0.957 9.786 1.00 88.69 84 LYS A C 1
ATOM 707 O O . LYS A 1 84 ? 0.145 1.505 10.535 1.00 88.69 84 LYS A O 1
ATOM 712 N N . ILE A 1 85 ? 0.687 0.703 8.505 1.00 89.62 85 ILE A N 1
ATOM 713 C CA . ILE A 1 85 ? -0.606 1.021 7.882 1.00 89.62 85 ILE A CA 1
ATOM 714 C C . ILE A 1 85 ? -1.724 0.184 8.486 1.00 89.62 85 ILE A C 1
ATOM 716 O O . ILE A 1 85 ? -2.755 0.746 8.856 1.00 89.62 85 ILE A O 1
ATOM 720 N N . ILE A 1 86 ? -1.508 -1.123 8.635 1.00 90.38 86 ILE A N 1
ATOM 721 C CA . ILE A 1 86 ? -2.472 -2.036 9.256 1.00 90.38 86 ILE A CA 1
ATOM 722 C C . ILE A 1 86 ? -2.785 -1.564 10.677 1.00 90.38 86 ILE A C 1
ATOM 724 O O . ILE A 1 86 ? -3.943 -1.316 11.004 1.00 90.38 86 ILE A O 1
ATOM 728 N N . HIS A 1 87 ? -1.753 -1.324 11.489 1.00 90.44 87 HIS A N 1
ATOM 729 C CA . HIS A 1 87 ? -1.905 -0.891 12.876 1.00 90.44 87 HIS A CA 1
ATOM 730 C C . HIS A 1 87 ? -2.665 0.439 13.001 1.00 90.44 87 HIS A C 1
ATOM 732 O O . HIS A 1 87 ? -3.615 0.558 13.776 1.00 90.44 87 HIS A O 1
ATOM 738 N N . LYS A 1 88 ? -2.299 1.450 12.203 1.00 90.75 88 LYS A N 1
ATOM 739 C CA . LYS A 1 88 ? -2.974 2.759 12.219 1.00 90.75 88 LYS A CA 1
ATOM 740 C C . LYS A 1 88 ? -4.423 2.663 11.753 1.00 90.75 88 LYS A C 1
ATOM 742 O O . LYS A 1 88 ? -5.294 3.304 12.340 1.00 90.75 88 LYS A O 1
ATOM 747 N N . THR A 1 89 ? -4.690 1.846 10.739 1.00 89.25 89 THR A N 1
ATOM 748 C CA . THR A 1 89 ? -6.049 1.618 10.237 1.00 89.25 89 THR A CA 1
ATOM 749 C C . THR A 1 89 ? -6.901 0.896 11.280 1.00 89.25 89 THR A C 1
ATOM 751 O O . THR A 1 89 ? -8.024 1.326 11.534 1.00 89.25 89 THR A O 1
ATOM 754 N N . ALA A 1 90 ? -6.353 -0.116 11.958 1.00 87.94 90 ALA A N 1
ATOM 755 C CA . ALA A 1 90 ? -7.027 -0.821 13.046 1.00 87.94 90 ALA A CA 1
ATOM 756 C C . ALA A 1 90 ? -7.417 0.129 14.189 1.00 87.94 90 ALA A C 1
ATOM 758 O O . ALA A 1 90 ? -8.572 0.134 14.606 1.00 87.94 90 ALA A O 1
ATOM 759 N N . ILE A 1 91 ? -6.510 1.014 14.628 1.00 88.06 91 ILE A N 1
ATOM 760 C CA . ILE A 1 91 ? -6.822 2.036 15.646 1.00 88.06 91 ILE A CA 1
ATOM 761 C C . ILE A 1 91 ? -7.989 2.928 15.201 1.00 88.06 91 ILE A C 1
ATOM 763 O O . ILE A 1 91 ? -8.888 3.209 15.994 1.00 88.06 91 ILE A O 1
ATOM 767 N N . ILE A 1 92 ? -7.984 3.391 13.945 1.00 87.88 92 ILE A N 1
ATOM 768 C CA . ILE A 1 92 ? -9.060 4.237 13.405 1.00 87.88 92 ILE A CA 1
ATOM 769 C C . ILE A 1 92 ? -10.398 3.486 13.419 1.00 87.88 92 ILE A C 1
ATOM 771 O O . ILE A 1 92 ? -11.420 4.073 13.774 1.00 87.88 92 ILE A O 1
ATOM 775 N N . ILE A 1 93 ? -10.399 2.205 13.045 1.00 87.38 93 ILE A N 1
ATOM 776 C CA . ILE A 1 93 ? -11.597 1.359 13.029 1.00 87.38 93 ILE A CA 1
ATOM 777 C C . ILE A 1 93 ? -12.121 1.142 14.453 1.00 87.38 93 ILE A C 1
ATOM 779 O O . ILE A 1 93 ? -13.288 1.425 14.713 1.00 87.38 93 ILE A O 1
ATOM 783 N N . ILE A 1 94 ? -11.260 0.739 15.391 1.00 85.31 94 ILE A N 1
ATOM 784 C CA . ILE A 1 94 ? -11.633 0.494 16.793 1.00 85.31 94 ILE A CA 1
ATOM 785 C C . ILE A 1 94 ? -12.244 1.753 17.420 1.00 85.31 94 ILE A C 1
ATOM 787 O O . ILE A 1 94 ? -13.317 1.687 18.017 1.00 85.31 94 ILE A O 1
ATOM 791 N N . LYS A 1 95 ? -11.631 2.927 17.209 1.00 86.00 95 LYS A N 1
ATOM 792 C CA . LYS A 1 95 ? -12.172 4.210 17.695 1.00 86.00 95 LYS A CA 1
ATOM 793 C C . LYS A 1 95 ? -13.560 4.531 17.132 1.00 86.00 95 LYS A C 1
ATOM 795 O O . LYS A 1 95 ? -14.352 5.184 17.806 1.00 86.00 95 LYS A O 1
ATOM 800 N N . LYS A 1 96 ? -13.863 4.098 15.905 1.00 85.94 96 LYS A N 1
ATOM 801 C CA . LYS A 1 96 ? -15.168 4.332 15.267 1.00 85.94 96 LYS A CA 1
ATOM 802 C C . LYS A 1 96 ? -16.259 3.379 15.735 1.00 85.94 96 LYS A C 1
ATOM 804 O O . LYS A 1 96 ? -17.416 3.783 15.743 1.00 85.94 96 LYS A O 1
ATOM 809 N N . ILE A 1 97 ? -15.911 2.148 16.103 1.00 84.69 97 ILE A N 1
ATOM 810 C CA . ILE A 1 97 ? -16.891 1.116 16.461 1.00 84.69 97 ILE A CA 1
ATOM 811 C C . ILE A 1 97 ? -17.669 1.488 17.739 1.00 84.69 97 ILE A C 1
ATOM 813 O O . ILE A 1 97 ? -18.786 1.008 17.903 1.00 84.69 97 ILE A O 1
ATOM 817 N N . LYS A 1 98 ? -17.146 2.382 18.603 1.00 70.06 98 LYS A N 1
ATOM 818 C CA . LYS A 1 98 ? -17.764 2.904 19.854 1.00 70.06 98 LYS A CA 1
ATOM 819 C C . LYS A 1 98 ? -18.260 1.842 20.859 1.00 70.06 98 LYS A C 1
ATOM 821 O O . LYS A 1 98 ? -18.673 2.197 21.957 1.00 70.06 98 LYS A O 1
ATOM 826 N N . LYS A 1 99 ? -18.198 0.558 20.513 1.00 71.25 99 LYS A N 1
ATOM 827 C CA . LYS A 1 99 ? -18.564 -0.608 21.317 1.00 71.25 99 LYS A CA 1
ATOM 828 C C . LYS A 1 99 ? -17.295 -1.352 21.726 1.00 71.25 99 LYS A C 1
ATOM 830 O O . LYS A 1 99 ? -16.318 -1.369 20.974 1.00 71.25 99 LYS A O 1
ATOM 835 N N . LYS A 1 100 ? -17.312 -1.980 22.906 1.00 72.69 100 LYS A N 1
ATOM 836 C CA . LYS A 1 100 ? -16.254 -2.917 23.306 1.00 72.69 100 LYS A CA 1
ATOM 837 C C . LYS A 1 100 ? -16.200 -4.058 22.287 1.00 72.69 100 LYS A C 1
ATOM 839 O O . LYS A 1 100 ? -17.229 -4.640 21.955 1.00 72.69 100 LYS A O 1
ATOM 844 N N . VAL A 1 101 ? -15.003 -4.348 21.787 1.00 74.12 101 VAL A N 1
ATOM 845 C CA . VAL A 1 101 ? -14.746 -5.558 21.001 1.00 74.12 101 VAL A CA 1
ATOM 846 C C . VAL A 1 101 ? -14.723 -6.719 21.992 1.00 74.12 101 VAL A C 1
ATOM 848 O O . VAL A 1 101 ? -13.794 -6.815 22.787 1.00 74.12 101 VAL A O 1
ATOM 851 N N . SER A 1 102 ? -15.773 -7.539 21.997 1.00 77.81 102 SER A N 1
ATOM 852 C CA . SER A 1 102 ? -15.915 -8.649 22.952 1.00 77.81 102 SER A CA 1
ATOM 853 C C . SER A 1 102 ? -15.210 -9.928 22.499 1.00 77.81 102 SER A C 1
ATOM 855 O O . SER A 1 102 ? -14.830 -10.737 23.335 1.00 77.81 102 SER A O 1
ATOM 857 N N . TYR A 1 103 ? -15.023 -10.102 21.187 1.00 79.50 103 TYR A N 1
ATOM 858 C CA . TYR A 1 103 ? -14.463 -11.314 20.593 1.00 79.50 103 TYR A CA 1
ATOM 859 C C . TYR A 1 103 ? -13.574 -10.955 19.399 1.00 79.50 103 TYR A C 1
ATOM 861 O O . TYR A 1 103 ? -13.901 -10.053 18.625 1.00 79.50 103 TYR A O 1
ATOM 869 N N . LEU A 1 104 ? -12.458 -11.671 19.253 1.00 79.44 104 LEU A N 1
ATOM 870 C CA . LEU A 1 104 ? -11.590 -11.641 18.079 1.00 79.44 104 LEU A CA 1
ATOM 871 C C . LEU A 1 104 ? -11.624 -13.033 17.451 1.00 79.44 104 LEU A C 1
ATOM 873 O O . LEU A 1 104 ? -11.203 -13.996 18.083 1.00 79.44 104 LEU A O 1
ATOM 877 N N . ILE A 1 105 ? -12.123 -13.125 16.222 1.00 81.31 105 ILE A N 1
ATOM 878 C CA . ILE A 1 105 ? -12.076 -14.356 15.432 1.00 81.31 105 ILE A CA 1
ATOM 879 C C . ILE A 1 105 ? -10.883 -14.226 14.487 1.00 81.31 105 ILE A C 1
ATOM 881 O O . ILE A 1 105 ? -10.798 -13.256 13.731 1.00 81.31 105 ILE A O 1
ATOM 885 N N . ALA A 1 106 ? -9.958 -15.176 14.562 1.00 78.75 106 ALA A N 1
ATOM 886 C CA . ALA A 1 106 ? -8.848 -15.307 13.631 1.00 78.75 106 ALA A CA 1
ATOM 887 C C . ALA A 1 106 ? -8.978 -16.667 12.947 1.00 78.75 106 ALA A C 1
ATOM 889 O O . ALA A 1 106 ? -8.983 -17.688 13.628 1.00 78.75 106 ALA A O 1
ATOM 890 N N . ASP A 1 107 ? -9.108 -16.656 11.623 1.00 81.94 107 ASP A N 1
ATOM 891 C CA . ASP A 1 107 ? -9.109 -17.863 10.804 1.00 81.94 107 ASP A CA 1
ATOM 892 C C . ASP A 1 107 ? -7.766 -17.985 10.077 1.00 81.94 107 ASP A C 1
ATOM 894 O O . ASP A 1 107 ? -7.225 -17.000 9.563 1.00 81.94 107 ASP A O 1
ATOM 898 N N . GLY A 1 108 ? -7.203 -19.187 10.096 1.00 68.06 108 GLY A N 1
ATOM 899 C CA . GLY A 1 108 ? -5.939 -19.496 9.449 1.00 68.06 108 GLY A CA 1
ATOM 900 C C . GLY A 1 108 ? -6.190 -19.902 8.008 1.00 68.06 108 GLY A C 1
ATOM 901 O O . GLY A 1 108 ? -6.358 -21.081 7.723 1.00 68.06 108 GLY A O 1
ATOM 902 N N . THR A 1 109 ? -6.169 -18.949 7.080 1.00 68.31 109 THR A N 1
ATOM 903 C CA . THR A 1 109 ? -6.206 -19.282 5.653 1.00 68.31 109 THR A CA 1
ATOM 904 C C . THR A 1 109 ? -4.824 -19.788 5.224 1.00 68.31 109 THR A C 1
ATOM 906 O O . THR A 1 109 ? -3.901 -18.991 5.036 1.00 68.31 109 THR A O 1
ATOM 909 N N . GLY A 1 110 ? -4.656 -21.108 5.116 1.00 62.97 110 GLY A N 1
ATOM 910 C CA . GLY A 1 110 ? -3.523 -21.707 4.407 1.00 62.97 110 GLY A CA 1
ATOM 911 C C . GLY A 1 110 ? -3.668 -21.498 2.898 1.00 62.97 110 GLY A C 1
ATOM 912 O O . GLY A 1 110 ? -4.783 -21.413 2.392 1.00 62.97 110 GLY A O 1
ATOM 913 N N . PHE A 1 111 ? -2.555 -21.400 2.177 1.00 69.25 111 PHE A N 1
ATOM 914 C CA . PHE A 1 111 ? -2.575 -21.541 0.719 1.00 69.25 111 PHE A CA 1
ATOM 915 C C . PHE A 1 111 ? -2.633 -23.038 0.409 1.00 69.25 111 PHE A C 1
ATOM 917 O O . PHE A 1 111 ? -1.873 -23.800 1.017 1.00 69.25 111 PHE A O 1
ATOM 924 N N . SER A 1 112 ? -3.540 -23.476 -0.468 1.00 62.81 112 SER A N 1
ATOM 925 C CA . SER A 1 112 ? -3.576 -24.888 -0.851 1.00 62.81 112 SER A CA 1
ATOM 926 C C . SER A 1 112 ? -2.314 -25.240 -1.645 1.00 62.81 112 SER A C 1
ATOM 928 O O . SER A 1 112 ? -1.680 -24.369 -2.245 1.00 62.81 112 SER A O 1
ATOM 930 N N . PHE A 1 113 ? -1.905 -26.511 -1.617 1.00 64.44 113 PHE A N 1
ATOM 931 C CA . PHE A 1 113 ? -0.725 -26.967 -2.360 1.00 64.44 113 PHE A CA 1
ATOM 932 C C . PHE A 1 113 ? -0.853 -26.636 -3.857 1.00 64.44 113 PHE A C 1
ATOM 934 O O . PHE A 1 113 ? 0.112 -26.169 -4.456 1.00 64.44 113 PHE A O 1
ATOM 941 N N . ASP A 1 114 ? -2.064 -26.752 -4.406 1.00 68.06 114 ASP A N 1
ATOM 942 C CA . ASP A 1 114 ? -2.384 -26.448 -5.804 1.00 68.06 114 ASP A CA 1
ATOM 943 C C . ASP A 1 114 ? -2.338 -24.939 -6.126 1.00 68.06 114 ASP A C 1
ATOM 945 O O . ASP A 1 114 ? -2.030 -24.563 -7.256 1.00 68.06 114 ASP A O 1
ATOM 949 N N . ASP A 1 115 ? -2.563 -24.056 -5.141 1.00 66.62 115 ASP A N 1
ATOM 950 C CA . ASP A 1 115 ? -2.397 -22.601 -5.317 1.00 66.62 115 ASP A CA 1
ATOM 951 C C . ASP A 1 115 ? -0.917 -22.196 -5.437 1.00 66.62 115 ASP A C 1
ATOM 953 O O . ASP A 1 115 ? -0.589 -21.165 -6.030 1.00 66.62 115 ASP A O 1
ATOM 957 N N . ILE A 1 116 ? -0.017 -22.977 -4.826 1.00 67.00 116 ILE A N 1
ATOM 958 C CA . ILE A 1 116 ? 1.432 -22.724 -4.819 1.00 67.00 116 ILE A CA 1
ATOM 959 C C . ILE A 1 116 ? 2.126 -23.472 -5.969 1.00 67.00 116 ILE A C 1
ATOM 961 O O . ILE A 1 116 ? 3.093 -22.957 -6.536 1.00 67.00 116 ILE A O 1
ATOM 965 N N . TYR A 1 117 ? 1.628 -24.658 -6.325 1.00 58.50 117 TYR A N 1
ATOM 966 C CA . TYR A 1 117 ? 2.174 -25.544 -7.351 1.00 58.50 117 TYR A CA 1
ATOM 967 C C . TYR A 1 117 ? 1.073 -25.976 -8.336 1.00 58.50 117 TYR A C 1
ATOM 969 O O . TYR A 1 117 ? 0.589 -27.104 -8.252 1.00 58.50 117 TYR A O 1
ATOM 977 N N . PRO A 1 118 ? 0.662 -25.101 -9.272 1.00 57.72 118 PRO A N 1
ATOM 978 C CA . PRO A 1 118 ? -0.289 -25.487 -10.307 1.00 57.72 118 PRO A CA 1
ATOM 979 C C . PRO A 1 118 ? 0.353 -26.517 -11.251 1.00 57.72 118 PRO A C 1
ATOM 981 O O . PRO A 1 118 ? 1.453 -26.280 -11.759 1.00 57.72 118 PRO A O 1
ATOM 984 N N . ASN A 1 119 ? -0.332 -27.651 -11.440 1.00 56.62 119 ASN A N 1
ATOM 985 C CA . ASN A 1 119 ? 0.038 -28.707 -12.394 1.00 56.62 119 ASN A CA 1
ATOM 986 C C . ASN A 1 119 ? -0.019 -28.224 -13.849 1.00 56.62 119 ASN A C 1
ATOM 988 O O . ASN A 1 119 ? -0.921 -27.414 -14.169 1.00 56.62 119 ASN A O 1
#

Foldseek 3Di:
DDLVVLLVLLCVLVVPDPPPPPPDPDDDDPDDLSVLVSLVVVCVVVVHDLVVSQVVCVVVDPDGDDSVSSVVCVVPPDPVSVVSSVVVVVVVVVVVVPDDPPDDDDDDDDDDPCNVPPD